Protein AF-A0A2S7IQ34-F1 (afdb_monomer)

Radius of gyration: 16.17 Å; Cα contacts (8 Å, |Δi|>4): 156; chains: 1; bounding box: 39×25×47 Å

Foldseek 3Di:
DPPPPVVVVVVVVVVVVLLVVLQVQVVVVLVVLCVQQNPLVSVLVCVVCVVVVQNSWHKDKDQDADADKDADDPRVSQGIWHWDWDDDPDTKIKIWGDRDPRMTIITID

pLDDT: mean 89.28, std 11.08, range [40.69, 97.75]

Organism: NCBI:txid2094562

Sequence (109 aa):
MTYKDPIMAGYRDFIREAQKLNMVSNERMFRLLTKIKGEAFVNDLQALIKILGCRYSKIRVSRKPMGIRIIEKRVPSISELWVEMKEGEFIKAIVSIQVKPDRWIVLYL

Solvent-accessible surface area (backbone atoms only — not comparable to full-atom values): 6063 Å² total; per-residue (Å²): 133,82,81,76,52,65,67,60,51,53,52,52,51,52,50,50,52,52,34,52,54,25,46,58,54,38,54,56,48,45,60,52,44,29,77,68,65,32,60,68,37,43,54,37,49,53,51,48,33,56,74,68,67,34,75,57,43,54,71,41,81,37,71,62,75,44,68,46,84,42,80,40,80,92,31,88,77,47,57,53,37,19,44,25,77,45,89,62,102,57,86,30,37,37,42,20,36,78,72,48,102,63,33,20,40,35,41,58,76

Secondary structure (DSSP, 8-state):
-----HHHHHHHHHHHHHHHHHHHHHHHHHHHHHHHH-HHHHHHHHHHHHHTT-TTPPPEEESS--SEEEE--SSTT--EEEEEEE-SSS-EEEEEEEEETTEEEEEE-

Mean predicted aligned error: 5.66 Å

Nearest PDB structures (foldseek):
  4arz-assembly1_B  TM=5.853E-01  e=2.445E+00  Saccharomyces cerevisiae
  5j0c-assembly1_A  TM=5.609E-01  e=3.131E+00  Homo sapiens
  7uxh-assembly1_W  TM=5.450E-01  e=2.445E+00  Homo sapiens
  7t3b-assembly1_E  TM=3.552E-01  e=1.164E+00  Homo sapiens
  3p3f-assembly1_A  TM=3.170E-01  e=3.131E+00  Streptantibioticus cattleyicolor

Structure (mmCIF, N/CA/C/O backbone):
data_AF-A0A2S7IQ34-F1
#
_entry.id   AF-A0A2S7IQ34-F1
#
loop_
_atom_site.group_PDB
_atom_site.id
_atom_site.type_symbol
_atom_site.label_atom_id
_atom_site.label_alt_id
_atom_site.label_comp_id
_atom_site.label_asym_id
_atom_site.label_entity_id
_atom_site.label_seq_id
_atom_site.pdbx_PDB_ins_code
_atom_site.Cartn_x
_atom_site.Cartn_y
_atom_site.Cartn_z
_atom_site.occupancy
_atom_site.B_iso_or_equiv
_atom_site.auth_seq_id
_atom_site.auth_comp_id
_atom_site.auth_asym_id
_atom_site.auth_atom_id
_atom_site.pdbx_PDB_model_num
ATOM 1 N N . MET A 1 1 ? 24.413 11.565 -33.342 1.00 40.69 1 MET A N 1
ATOM 2 C CA . MET A 1 1 ? 23.535 10.396 -33.564 1.00 40.69 1 MET A CA 1
ATOM 3 C C . MET A 1 1 ? 23.543 9.547 -32.307 1.0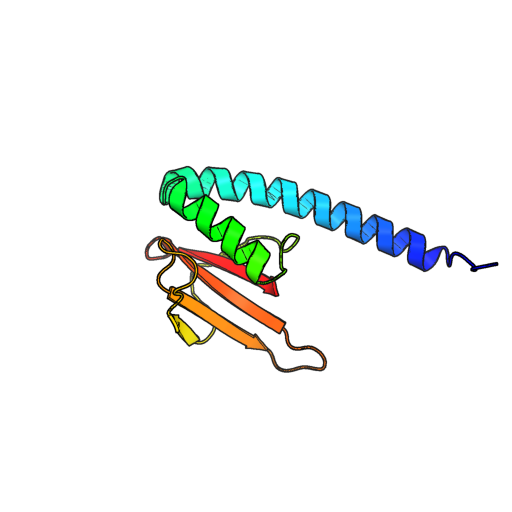0 40.69 1 MET A C 1
ATOM 5 O O . MET A 1 1 ? 24.529 8.877 -32.041 1.00 40.69 1 MET A O 1
ATOM 9 N N . THR A 1 2 ? 22.504 9.626 -31.481 1.00 47.25 2 THR A N 1
ATOM 10 C CA . THR A 1 2 ? 22.338 8.711 -30.347 1.00 47.25 2 THR A CA 1
ATOM 11 C C . THR A 1 2 ? 21.853 7.376 -30.896 1.00 47.25 2 THR A C 1
ATOM 13 O O . THR A 1 2 ? 20.716 7.271 -31.353 1.00 47.25 2 THR A O 1
ATOM 16 N N . TYR 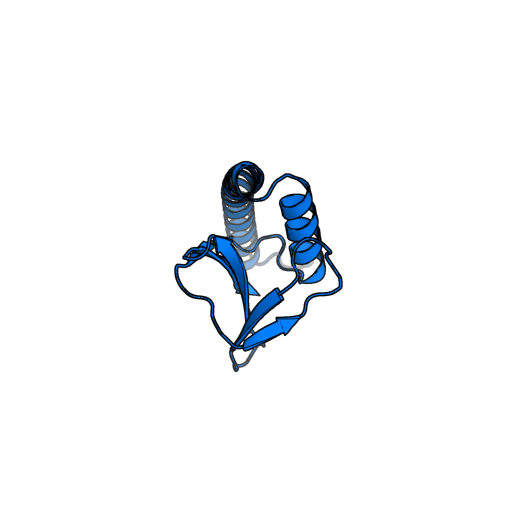A 1 3 ? 22.729 6.369 -30.894 1.00 47.88 3 TYR A N 1
ATOM 17 C CA . TYR A 1 3 ? 22.337 4.983 -31.126 1.00 47.88 3 TYR A CA 1
ATOM 18 C C . TYR A 1 3 ? 21.236 4.638 -30.114 1.00 47.88 3 TYR A C 1
ATOM 20 O O . TYR A 1 3 ? 21.481 4.549 -28.912 1.00 47.88 3 TYR A O 1
ATOM 28 N N . LYS A 1 4 ? 19.990 4.529 -30.588 1.00 57.38 4 LYS A N 1
ATOM 29 C CA . LYS A 1 4 ? 18.900 3.949 -29.806 1.00 57.38 4 LYS A CA 1
ATOM 30 C C . LYS A 1 4 ? 19.183 2.459 -29.756 1.00 57.38 4 LYS A C 1
ATOM 32 O O . LYS A 1 4 ? 18.861 1.753 -30.702 1.00 57.38 4 LYS A O 1
ATOM 37 N N . ASP A 1 5 ? 19.835 2.020 -28.689 1.00 67.06 5 ASP A N 1
ATOM 38 C CA . ASP A 1 5 ? 20.033 0.604 -28.419 1.00 67.06 5 ASP A CA 1
ATOM 39 C C . ASP A 1 5 ? 18.650 -0.090 -28.406 1.00 67.06 5 ASP A C 1
ATOM 41 O O . ASP A 1 5 ? 17.807 0.240 -27.559 1.00 67.06 5 ASP A O 1
ATOM 45 N N . PRO A 1 6 ? 18.357 -0.980 -29.372 1.00 69.12 6 PRO A N 1
ATOM 46 C CA . PRO A 1 6 ? 17.055 -1.631 -29.480 1.00 69.12 6 PRO A CA 1
ATOM 47 C C . PRO A 1 6 ? 16.738 -2.498 -28.252 1.00 69.12 6 PRO A C 1
ATOM 49 O O . PRO A 1 6 ? 15.565 -2.650 -27.909 1.00 69.12 6 PRO A O 1
ATOM 52 N N . ILE A 1 7 ? 17.756 -2.981 -27.528 1.00 73.81 7 ILE A N 1
ATOM 53 C CA . ILE A 1 7 ? 17.586 -3.718 -26.267 1.00 73.81 7 ILE A CA 1
ATOM 54 C C . ILE A 1 7 ? 17.028 -2.782 -25.188 1.00 73.81 7 ILE A C 1
ATOM 56 O O . ILE A 1 7 ? 16.074 -3.123 -24.486 1.00 73.81 7 ILE A O 1
ATOM 60 N N . MET A 1 8 ? 17.557 -1.559 -25.100 1.00 80.06 8 MET A N 1
ATOM 61 C CA . MET A 1 8 ? 17.059 -0.538 -24.172 1.00 80.06 8 MET A CA 1
ATOM 62 C C . MET A 1 8 ? 15.648 -0.063 -24.528 1.00 80.06 8 MET A C 1
ATOM 64 O O . MET A 1 8 ? 14.877 0.279 -23.630 1.00 80.06 8 MET A O 1
ATOM 68 N N . ALA A 1 9 ? 15.292 -0.033 -25.815 1.00 78.56 9 ALA A N 1
ATOM 69 C CA . ALA A 1 9 ? 13.930 0.275 -26.247 1.00 78.56 9 ALA A CA 1
ATOM 70 C C . ALA A 1 9 ? 12.945 -0.816 -25.791 1.00 78.56 9 ALA A C 1
ATOM 72 O O . ALA A 1 9 ? 11.981 -0.498 -25.095 1.00 78.56 9 ALA A O 1
ATOM 73 N N . GLY A 1 10 ? 13.251 -2.089 -26.065 1.00 84.25 10 GLY A N 1
ATOM 74 C CA . GLY A 1 10 ? 12.426 -3.219 -25.627 1.00 84.25 10 GLY A CA 1
ATOM 75 C C . GLY A 1 10 ? 12.284 -3.305 -24.103 1.00 84.25 10 GLY A C 1
ATOM 76 O O . GLY A 1 10 ? 11.183 -3.496 -23.589 1.00 84.25 10 GLY A O 1
ATOM 77 N N . TYR A 1 11 ? 13.367 -3.072 -23.355 1.00 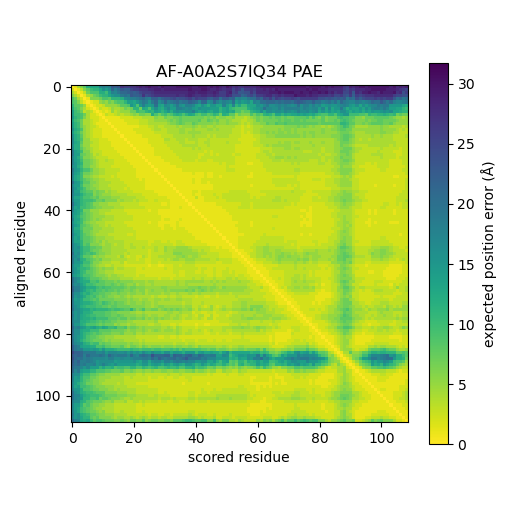86.75 11 TYR A N 1
ATOM 78 C CA . TYR A 1 11 ? 13.326 -3.048 -21.890 1.00 86.75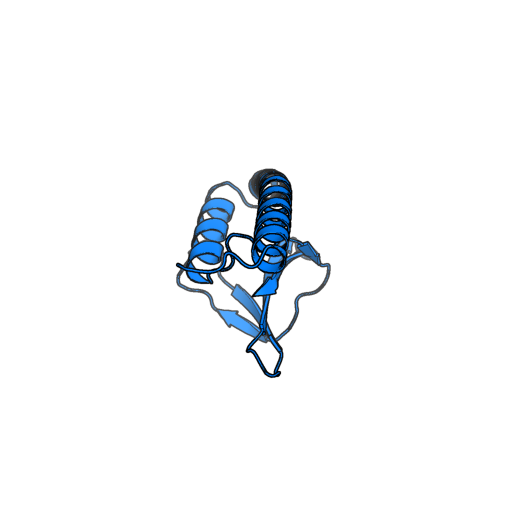 11 TYR A CA 1
ATOM 79 C C . TYR A 1 11 ? 12.452 -1.912 -21.334 1.00 86.75 11 TYR A C 1
ATOM 81 O O . TYR A 1 11 ? 11.691 -2.111 -20.384 1.00 86.75 11 TYR A O 1
ATOM 89 N N . ARG A 1 12 ? 12.515 -0.715 -21.932 1.00 88.50 12 ARG A N 1
ATOM 90 C CA . ARG A 1 12 ? 11.663 0.419 -21.535 1.00 88.50 12 ARG A CA 1
ATOM 91 C C . ARG A 1 12 ? 10.186 0.130 -21.768 1.00 88.50 12 ARG A C 1
ATOM 93 O O . ARG A 1 12 ? 9.371 0.491 -20.918 1.00 88.50 12 ARG A O 1
ATOM 100 N N . ASP A 1 13 ? 9.843 -0.504 -22.882 1.00 90.44 13 ASP A N 1
ATOM 101 C CA . ASP A 1 13 ? 8.455 -0.849 -23.185 1.00 90.44 13 ASP A CA 1
ATOM 102 C C . ASP A 1 13 ? 7.939 -1.946 -22.246 1.00 90.44 13 ASP A C 1
ATOM 104 O O . ASP A 1 13 ? 6.864 -1.786 -21.666 1.00 90.44 13 ASP A O 1
ATOM 108 N N . PHE A 1 14 ? 8.761 -2.956 -21.943 1.00 89.94 14 PHE A N 1
ATOM 109 C CA . PHE A 1 14 ? 8.452 -3.949 -20.910 1.00 89.94 14 PHE A CA 1
ATOM 110 C C . PHE A 1 14 ? 8.185 -3.308 -19.536 1.00 89.94 14 PHE A C 1
ATOM 112 O O . PHE A 1 14 ? 7.188 -3.620 -18.879 1.00 89.94 14 PHE A O 1
ATOM 119 N N . ILE A 1 15 ? 9.031 -2.362 -19.100 1.00 90.25 15 ILE A N 1
ATOM 120 C CA . ILE A 1 15 ? 8.806 -1.625 -17.846 1.00 90.25 15 ILE A CA 1
ATOM 121 C C . ILE A 1 15 ? 7.476 -0.870 -17.894 1.00 90.25 15 ILE A C 1
ATOM 123 O O . ILE A 1 15 ? 6.713 -0.928 -16.930 1.00 90.25 15 ILE A O 1
ATOM 127 N N . ARG A 1 16 ? 7.177 -0.157 -18.985 1.00 91.25 16 ARG A N 1
ATOM 128 C CA . ARG A 1 16 ? 5.931 0.617 -19.116 1.00 91.25 16 ARG A CA 1
ATOM 129 C C . ARG A 1 16 ? 4.695 -0.270 -19.018 1.00 91.25 16 ARG A C 1
ATOM 131 O O . ARG A 1 16 ? 3.736 0.101 -18.341 1.00 91.25 16 ARG A O 1
ATOM 138 N N . GLU A 1 17 ? 4.716 -1.439 -19.647 1.00 92.81 17 GLU A N 1
ATOM 139 C CA . GLU A 1 17 ? 3.623 -2.407 -19.545 1.00 92.81 17 GLU A CA 1
ATOM 140 C C . GLU A 1 17 ? 3.456 -2.921 -18.114 1.00 92.81 17 GLU A C 1
ATOM 142 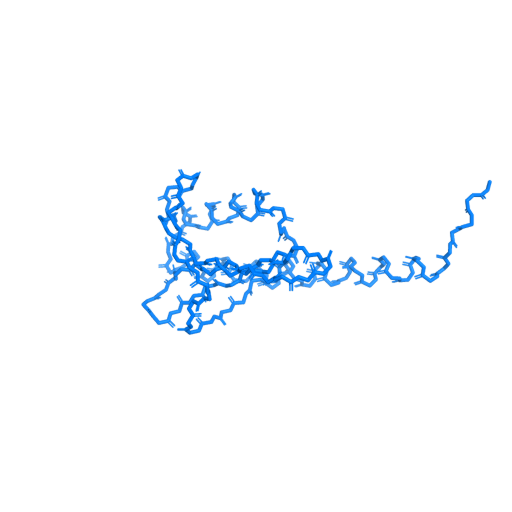O O . GLU A 1 17 ? 2.342 -2.913 -17.582 1.00 92.81 17 GLU A O 1
ATOM 147 N N . ALA A 1 18 ? 4.556 -3.271 -17.440 1.00 90.56 18 ALA A N 1
ATOM 148 C CA . ALA A 1 18 ? 4.525 -3.679 -16.038 1.00 90.56 18 ALA A CA 1
ATOM 149 C C . ALA A 1 18 ? 3.973 -2.569 -15.123 1.00 90.56 18 ALA A C 1
ATOM 151 O O . ALA A 1 18 ? 3.146 -2.834 -14.246 1.00 90.56 18 ALA A O 1
ATOM 152 N N . GLN A 1 19 ? 4.370 -1.313 -15.351 1.00 92.31 19 GLN A N 1
ATOM 153 C CA . GLN A 1 19 ? 3.847 -0.152 -14.624 1.00 92.31 19 GLN A CA 1
ATOM 154 C C . GLN A 1 19 ? 2.339 0.015 -14.850 1.00 92.31 19 GLN A C 1
ATOM 156 O O . GLN A 1 19 ? 1.596 0.201 -13.884 1.00 92.31 19 GLN A O 1
ATOM 161 N N . LYS A 1 20 ? 1.865 -0.119 -16.095 1.00 92.75 20 LYS A N 1
ATOM 162 C CA . LYS A 1 20 ? 0.438 -0.043 -16.439 1.00 92.75 20 LYS A CA 1
ATOM 163 C C . LYS A 1 20 ? -0.372 -1.141 -15.743 1.00 92.75 20 LYS A C 1
ATOM 165 O O . LYS A 1 20 ? -1.408 -0.850 -15.145 1.00 92.75 20 LYS A O 1
ATOM 170 N N . LEU A 1 21 ? 0.114 -2.383 -15.753 1.00 92.00 21 LEU A N 1
ATOM 171 C CA . LEU A 1 21 ? -0.531 -3.505 -15.060 1.00 92.00 21 LEU A CA 1
ATOM 172 C C . LEU A 1 21 ? -0.582 -3.291 -13.540 1.00 92.00 21 LEU A C 1
ATOM 174 O O . LEU A 1 21 ? -1.609 -3.558 -12.907 1.00 92.00 21 LEU A O 1
ATOM 178 N N . ASN A 1 22 ? 0.495 -2.765 -12.951 1.00 92.69 22 ASN A N 1
ATOM 179 C CA . ASN A 1 22 ? 0.524 -2.431 -11.529 1.00 92.69 22 ASN A CA 1
ATOM 180 C C . ASN A 1 22 ? -0.487 -1.334 -11.185 1.00 92.69 22 ASN A C 1
ATOM 182 O O . ASN A 1 22 ? -1.192 -1.469 -10.188 1.00 92.69 22 ASN A O 1
ATOM 186 N N . MET A 1 23 ? -0.617 -0.294 -12.014 1.00 92.88 23 MET A N 1
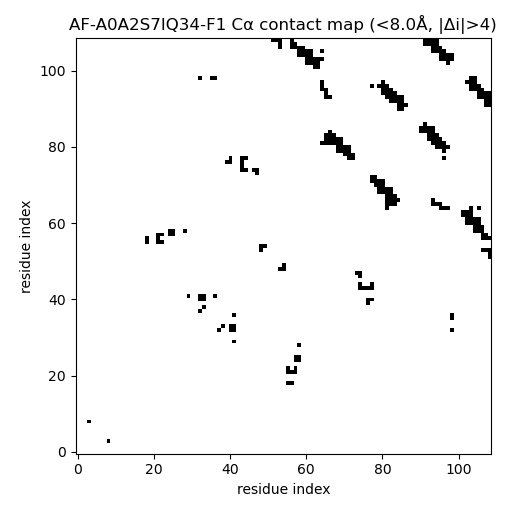ATOM 187 C CA . MET A 1 23 ? -1.599 0.774 -11.800 1.00 92.88 23 MET A CA 1
ATOM 188 C C . MET A 1 23 ? -3.035 0.239 -11.800 1.00 92.88 23 MET A C 1
ATOM 190 O O . MET A 1 23 ? -3.768 0.489 -10.845 1.00 92.88 23 MET A O 1
ATOM 194 N N . VAL A 1 24 ? -3.407 -0.585 -12.785 1.00 92.94 24 VAL A N 1
ATOM 195 C CA . VAL A 1 24 ? -4.745 -1.209 -12.848 1.00 92.94 24 VAL A CA 1
ATOM 196 C C . VAL A 1 24 ? -5.009 -2.091 -11.618 1.00 92.94 24 VAL A C 1
ATOM 198 O O . VAL A 1 24 ? -6.086 -2.051 -11.016 1.00 92.94 24 VAL A O 1
ATOM 201 N N . SER A 1 25 ? -4.012 -2.875 -11.194 1.00 92.19 25 SER A N 1
ATOM 202 C CA . SER A 1 25 ? -4.109 -3.681 -9.971 1.00 92.19 25 SER A CA 1
ATOM 203 C C . SER A 1 25 ? -4.282 -2.808 -8.720 1.00 92.19 25 SER A C 1
ATOM 205 O O . SER A 1 25 ? -5.080 -3.139 -7.839 1.00 92.19 25 SER A O 1
ATOM 207 N N . ASN A 1 26 ? -3.551 -1.696 -8.634 1.00 94.75 26 ASN A N 1
ATOM 208 C CA . ASN A 1 26 ? -3.598 -0.772 -7.506 1.00 94.75 26 ASN A CA 1
ATOM 209 C C . ASN A 1 26 ? -4.936 -0.026 -7.437 1.00 94.75 26 ASN A C 1
ATOM 211 O O . ASN A 1 26 ? -5.473 0.126 -6.347 1.00 94.75 26 ASN A O 1
ATOM 215 N N . GLU A 1 27 ? -5.545 0.351 -8.563 1.00 95.12 27 GLU A N 1
ATOM 216 C CA . GLU A 1 27 ? -6.890 0.951 -8.589 1.00 95.12 27 GLU A CA 1
ATOM 217 C C . GLU A 1 27 ? -7.956 0.025 -7.997 1.00 95.12 27 GLU A C 1
ATOM 219 O O . GLU A 1 27 ? -8.843 0.451 -7.250 1.00 95.12 27 GLU A O 1
ATOM 224 N N . ARG A 1 28 ? -7.876 -1.278 -8.294 1.00 94.56 28 ARG A N 1
ATOM 225 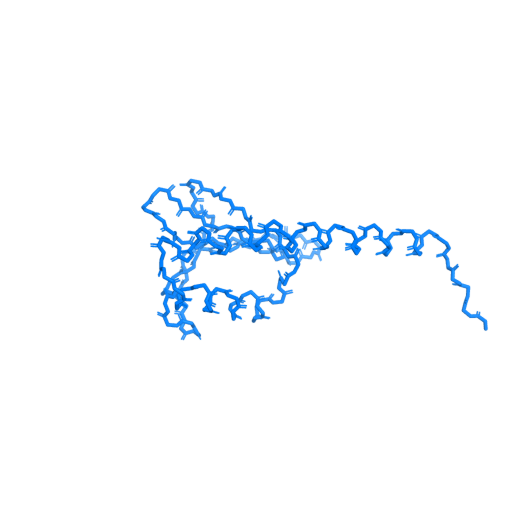C CA . ARG A 1 28 ? -8.751 -2.268 -7.653 1.00 94.56 28 ARG A CA 1
ATOM 226 C C . ARG A 1 28 ? -8.497 -2.337 -6.147 1.00 94.56 28 ARG A C 1
ATOM 228 O O . ARG A 1 28 ? -9.458 -2.412 -5.383 1.00 94.56 28 ARG A O 1
ATOM 235 N N . MET A 1 29 ? -7.234 -2.292 -5.724 1.00 95.38 29 MET A N 1
ATOM 236 C CA . MET A 1 29 ? -6.874 -2.276 -4.307 1.00 95.38 29 MET A CA 1
ATOM 237 C C . MET A 1 29 ? -7.407 -1.024 -3.604 1.00 95.38 29 MET A C 1
ATOM 239 O O . MET A 1 29 ? -8.029 -1.150 -2.554 1.00 95.38 29 MET A O 1
ATOM 243 N N . PHE A 1 30 ? -7.257 0.161 -4.199 1.00 96.88 30 PHE A N 1
ATOM 244 C CA . PHE A 1 30 ? -7.779 1.409 -3.645 1.00 96.88 30 PHE A CA 1
ATOM 245 C C . PHE A 1 30 ? -9.286 1.340 -3.431 1.00 96.88 30 PHE A C 1
ATOM 247 O O . PHE A 1 30 ? -9.734 1.608 -2.325 1.00 96.88 30 PHE A O 1
ATOM 254 N N . ARG A 1 31 ? -10.060 0.849 -4.406 1.00 96.88 31 ARG A N 1
ATOM 255 C CA . ARG A 1 31 ? -11.512 0.661 -4.233 1.00 96.88 31 ARG A CA 1
ATOM 256 C C . ARG A 1 31 ? -11.869 -0.266 -3.067 1.00 96.88 31 ARG A C 1
ATOM 258 O O . ARG A 1 31 ? -12.869 -0.041 -2.390 1.00 96.88 31 ARG A O 1
ATOM 265 N N . LEU A 1 32 ? -11.081 -1.315 -2.826 1.00 95.81 32 LEU A N 1
ATOM 266 C CA . LEU A 1 32 ? -11.282 -2.198 -1.673 1.00 95.81 32 LEU A CA 1
ATOM 267 C C . LEU A 1 32 ? -10.919 -1.500 -0.361 1.00 95.81 32 LEU A C 1
ATOM 269 O O . LEU A 1 32 ? -11.658 -1.617 0.612 1.00 95.81 32 LEU A O 1
ATOM 273 N N . LEU A 1 33 ? -9.812 -0.761 -0.337 1.00 96.56 33 LEU A N 1
ATOM 274 C CA . LEU A 1 33 ? -9.370 -0.010 0.834 1.00 96.56 33 LEU A CA 1
ATOM 275 C C . LEU A 1 33 ? -10.341 1.114 1.191 1.00 96.56 33 LEU A C 1
ATOM 277 O O . LEU A 1 33 ? -10.627 1.281 2.373 1.00 96.56 33 LEU A O 1
ATOM 281 N N . THR A 1 34 ? -10.935 1.787 0.203 1.00 97.75 34 THR A N 1
ATOM 282 C CA . THR A 1 34 ? -11.999 2.776 0.415 1.00 97.75 34 THR A CA 1
ATOM 283 C C . THR A 1 34 ? -13.156 2.164 1.201 1.00 97.75 34 THR A C 1
ATOM 285 O O . THR A 1 34 ? -13.631 2.761 2.158 1.00 97.75 34 THR A O 1
ATOM 288 N N . LYS A 1 35 ? -13.567 0.930 0.874 1.00 96.88 35 LYS A N 1
ATOM 289 C CA . LYS A 1 35 ? -14.644 0.228 1.597 1.00 96.88 35 LYS A CA 1
ATOM 290 C C . LYS A 1 35 ? -14.262 -0.201 3.018 1.00 96.88 35 LYS A C 1
ATOM 292 O O . LYS A 1 35 ? -15.152 -0.469 3.815 1.00 96.88 35 LYS A O 1
ATOM 297 N N . ILE A 1 36 ? -12.969 -0.331 3.328 1.00 95.06 36 ILE A N 1
ATOM 298 C CA . ILE A 1 36 ? -12.486 -0.829 4.629 1.00 95.06 36 ILE A CA 1
ATOM 299 C C . ILE A 1 36 ? -12.122 0.323 5.575 1.00 95.06 36 ILE A C 1
ATOM 301 O O . ILE A 1 36 ? -12.413 0.243 6.764 1.00 95.06 36 ILE A O 1
ATOM 305 N N . LYS A 1 37 ? -11.449 1.359 5.066 1.00 95.62 37 LYS A N 1
ATOM 306 C CA . LYS A 1 37 ? -10.860 2.454 5.856 1.00 95.62 37 LYS A CA 1
ATOM 307 C C . LYS A 1 37 ? -11.400 3.840 5.475 1.00 95.62 37 LYS A C 1
ATOM 309 O O . LYS A 1 37 ? -11.051 4.812 6.134 1.00 95.62 37 LYS A O 1
ATOM 314 N N . GLY A 1 38 ? -12.244 3.935 4.445 1.00 96.75 38 GLY A N 1
ATOM 315 C CA . GLY A 1 38 ? -12.797 5.194 3.946 1.00 96.75 38 GLY A CA 1
ATOM 316 C C . GLY A 1 38 ? -11.920 5.884 2.898 1.00 96.75 38 GLY A C 1
ATOM 317 O O . GLY A 1 38 ? -10.784 5.488 2.632 1.00 96.75 38 GLY A O 1
ATOM 318 N N . GLU A 1 39 ? -12.468 6.933 2.287 1.00 97.00 39 GLU A N 1
ATOM 319 C CA . GLU A 1 39 ? -11.790 7.716 1.243 1.00 97.00 39 GLU A CA 1
ATOM 320 C C . GLU A 1 39 ? -10.587 8.495 1.779 1.00 97.00 39 GLU A C 1
ATOM 322 O O . GLU A 1 39 ? -9.539 8.504 1.138 1.00 97.00 39 GLU A O 1
ATOM 327 N N . ALA A 1 40 ? -10.700 9.069 2.982 1.00 96.56 40 ALA A N 1
ATOM 328 C CA . ALA A 1 40 ? -9.614 9.813 3.623 1.00 96.56 40 ALA A CA 1
ATOM 329 C C . ALA A 1 40 ? -8.329 8.974 3.735 1.00 96.56 40 ALA A C 1
ATOM 331 O O . ALA A 1 40 ? -7.255 9.434 3.356 1.00 96.56 40 ALA A O 1
ATOM 332 N N . PHE A 1 41 ? -8.458 7.706 4.144 1.00 96.69 41 PHE A N 1
ATOM 333 C CA . PHE A 1 41 ? -7.334 6.772 4.212 1.00 96.69 41 PHE A CA 1
ATOM 334 C C . PHE A 1 41 ? -6.677 6.527 2.855 1.00 96.69 41 PHE A C 1
ATOM 336 O O . PHE A 1 41 ? -5.456 6.455 2.751 1.00 96.69 41 PHE A O 1
ATOM 343 N N . VAL A 1 42 ? -7.476 6.372 1.800 1.00 97.31 42 VAL A N 1
ATOM 344 C CA . VAL A 1 42 ? -6.946 6.109 0.459 1.00 97.31 42 VAL A CA 1
ATOM 345 C C . VAL A 1 42 ? -6.251 7.343 -0.112 1.00 97.31 42 VAL A C 1
ATOM 347 O O . VAL A 1 42 ? -5.195 7.198 -0.726 1.00 97.31 42 VAL A O 1
ATOM 350 N N . ASN A 1 43 ? -6.786 8.540 0.133 1.00 97.12 43 ASN A N 1
ATOM 351 C CA . ASN A 1 43 ? -6.154 9.797 -0.271 1.00 97.12 43 ASN A CA 1
ATOM 352 C C . ASN A 1 43 ? -4.788 9.972 0.409 1.00 97.12 43 ASN A C 1
ATOM 354 O O . ASN A 1 43 ? -3.789 10.240 -0.261 1.00 97.12 43 ASN A O 1
ATOM 358 N N . ASP A 1 44 ? -4.723 9.720 1.714 1.00 96.56 44 ASP A N 1
ATOM 359 C CA . ASP A 1 44 ? -3.478 9.743 2.484 1.00 96.56 44 ASP A CA 1
ATOM 360 C C . ASP A 1 44 ? -2.494 8.656 2.036 1.00 96.56 44 ASP A C 1
ATOM 362 O O . ASP A 1 44 ? -1.300 8.912 1.898 1.00 96.56 44 ASP A O 1
ATOM 366 N N . LEU A 1 45 ? -2.975 7.450 1.723 1.00 96.00 45 LEU A N 1
ATOM 367 C CA . LEU A 1 45 ? -2.140 6.384 1.172 1.00 96.00 45 LEU A CA 1
ATOM 368 C C . LEU A 1 45 ? -1.535 6.781 -0.181 1.00 96.00 45 LEU A C 1
ATOM 370 O O . LEU A 1 45 ? -0.357 6.527 -0.432 1.00 96.00 45 LEU A O 1
ATOM 374 N N . GLN A 1 46 ? -2.314 7.412 -1.060 1.00 95.38 46 GLN A N 1
ATOM 375 C CA . GLN A 1 46 ? -1.818 7.909 -2.344 1.00 95.38 46 GLN A CA 1
ATOM 376 C C . GLN A 1 46 ? -0.803 9.045 -2.162 1.00 95.38 46 GLN A C 1
ATOM 378 O O . GLN A 1 46 ? 0.214 9.071 -2.864 1.00 95.38 46 GLN A O 1
ATOM 383 N N . ALA A 1 47 ? -1.036 9.950 -1.206 1.00 94.88 47 ALA A N 1
ATOM 384 C CA . ALA A 1 47 ? -0.080 10.988 -0.834 1.00 94.88 47 ALA A CA 1
ATOM 385 C C . ALA A 1 47 ? 1.227 10.375 -0.312 1.00 94.88 47 ALA A C 1
ATOM 387 O O . ALA A 1 47 ? 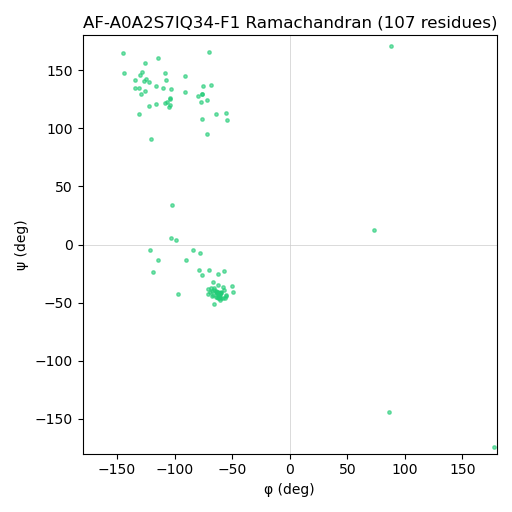2.307 10.748 -0.772 1.00 94.88 47 ALA A O 1
ATOM 388 N N . LEU A 1 48 ? 1.140 9.368 0.560 1.00 94.00 48 LEU A N 1
ATOM 389 C CA . LEU A 1 48 ? 2.293 8.646 1.089 1.00 94.00 48 LEU A CA 1
ATOM 390 C C . LEU A 1 48 ? 3.077 7.929 -0.019 1.00 94.00 48 LEU A C 1
ATOM 392 O O . LEU A 1 48 ? 4.292 8.080 -0.097 1.00 94.00 48 LEU A O 1
ATOM 396 N N . ILE A 1 49 ? 2.405 7.219 -0.931 1.00 93.44 49 ILE A N 1
ATOM 397 C CA . ILE A 1 49 ? 3.043 6.573 -2.094 1.00 93.44 49 ILE A CA 1
ATOM 398 C C . ILE A 1 49 ? 3.811 7.596 -2.946 1.00 93.44 49 ILE A C 1
ATOM 400 O O . ILE A 1 49 ? 4.905 7.307 -3.435 1.00 93.44 49 ILE A O 1
ATOM 404 N N . LYS A 1 50 ? 3.257 8.803 -3.117 1.00 92.75 50 LYS A N 1
ATOM 405 C CA . LYS A 1 50 ? 3.924 9.898 -3.832 1.00 92.75 50 LYS A CA 1
ATOM 406 C C . LYS A 1 50 ? 5.150 10.408 -3.068 1.00 92.75 50 LYS A C 1
ATOM 408 O O . LYS A 1 50 ? 6.188 10.592 -3.693 1.00 92.75 50 LYS A O 1
ATOM 413 N N . ILE A 1 51 ? 5.043 10.601 -1.751 1.00 91.31 51 ILE A N 1
ATOM 414 C CA . ILE A 1 51 ? 6.150 11.033 -0.879 1.00 91.31 51 ILE A CA 1
ATOM 415 C C . ILE A 1 51 ? 7.300 10.021 -0.910 1.00 91.31 51 ILE A C 1
ATOM 417 O O . ILE A 1 51 ? 8.461 10.409 -0.978 1.00 91.31 51 ILE A O 1
ATOM 421 N N 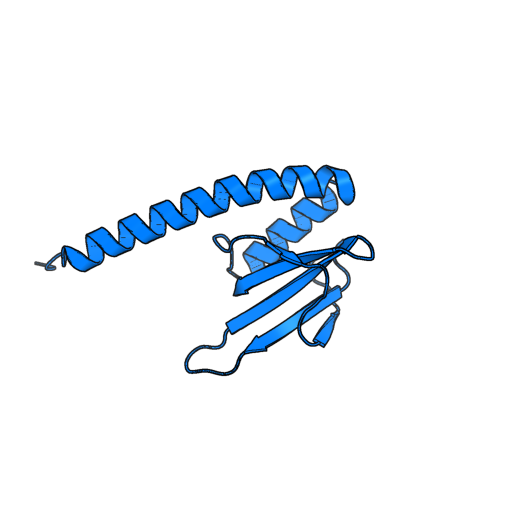. LEU A 1 52 ? 6.978 8.728 -0.888 1.00 89.25 52 LEU A N 1
ATOM 422 C CA . LEU A 1 52 ? 7.961 7.649 -0.912 1.00 89.25 52 LEU A CA 1
ATOM 423 C C . LEU A 1 52 ? 8.535 7.382 -2.318 1.00 89.25 52 LEU A C 1
ATOM 425 O O . LEU A 1 52 ? 9.450 6.581 -2.461 1.00 89.25 52 LEU A O 1
ATOM 429 N N . GLY A 1 53 ? 8.004 8.015 -3.370 1.00 89.19 53 GLY A N 1
ATOM 430 C CA . GLY A 1 53 ? 8.489 7.841 -4.744 1.00 89.19 53 GLY A CA 1
ATOM 431 C C . GLY A 1 53 ? 8.125 6.500 -5.397 1.00 89.19 53 GLY A C 1
ATOM 432 O O . GLY A 1 53 ? 8.632 6.187 -6.471 1.00 89.19 53 GLY A O 1
ATOM 433 N N . CYS A 1 54 ? 7.211 5.714 -4.818 1.00 89.19 54 CYS A N 1
ATOM 434 C CA . CYS A 1 54 ? 6.894 4.349 -5.263 1.00 89.19 54 CYS A CA 1
ATOM 435 C C . CYS A 1 54 ? 5.592 4.233 -6.069 1.00 89.19 54 CYS A C 1
ATOM 437 O O . CYS A 1 54 ? 4.899 3.217 -6.006 1.00 89.19 54 CYS A O 1
ATOM 439 N N . ARG A 1 55 ? 5.252 5.253 -6.869 1.00 87.81 55 ARG A N 1
ATOM 440 C CA . ARG A 1 55 ? 3.975 5.353 -7.613 1.00 87.81 55 ARG A CA 1
ATOM 441 C C . ARG A 1 55 ? 3.605 4.104 -8.423 1.00 87.81 55 ARG A C 1
ATOM 443 O O . ARG A 1 55 ? 2.425 3.782 -8.530 1.00 87.81 55 ARG A O 1
ATOM 450 N N . TYR A 1 56 ? 4.591 3.415 -8.993 1.00 88.75 56 TYR A N 1
ATOM 451 C CA . TYR A 1 56 ? 4.368 2.224 -9.820 1.00 88.75 56 TYR A CA 1
ATOM 452 C C . TYR A 1 56 ? 4.580 0.898 -9.077 1.00 88.75 56 TYR A C 1
ATOM 454 O O . TYR A 1 56 ? 4.499 -0.173 -9.686 1.00 88.75 56 TYR A O 1
ATOM 462 N N . SER A 1 57 ? 4.862 0.956 -7.772 1.00 87.88 57 SER A N 1
ATOM 463 C CA . SER A 1 57 ? 5.010 -0.228 -6.934 1.00 87.88 57 SER A CA 1
ATOM 464 C C . SER A 1 57 ? 3.661 -0.915 -6.769 1.00 87.88 57 SER A C 1
ATOM 466 O O . SER A 1 57 ? 2.622 -0.277 -6.584 1.00 87.88 57 SER A O 1
ATOM 468 N N . LYS A 1 58 ? 3.664 -2.242 -6.869 1.00 92.12 58 LYS A N 1
ATOM 469 C CA . LYS A 1 58 ? 2.452 -3.042 -6.717 1.00 92.12 58 LYS A CA 1
ATOM 470 C C . LYS A 1 58 ? 2.101 -3.156 -5.240 1.00 92.12 58 LYS A C 1
ATOM 472 O O . LYS A 1 58 ? 2.883 -3.712 -4.471 1.00 92.12 58 LYS A O 1
ATOM 477 N N . ILE A 1 59 ? 0.897 -2.727 -4.871 1.00 94.69 59 ILE A N 1
ATOM 478 C CA . ILE A 1 59 ? 0.375 -2.903 -3.515 1.00 94.69 59 ILE A CA 1
ATOM 479 C C . ILE A 1 59 ? 0.035 -4.380 -3.317 1.00 94.69 59 ILE A C 1
ATOM 481 O O . ILE A 1 59 ? -0.740 -4.964 -4.081 1.00 94.69 59 ILE A O 1
ATOM 485 N N . ARG A 1 60 ? 0.608 -4.998 -2.283 1.00 94.62 60 ARG A N 1
ATOM 486 C CA . ARG A 1 60 ? 0.328 -6.394 -1.913 1.00 94.62 60 ARG A CA 1
ATOM 487 C C . ARG A 1 60 ? -0.363 -6.471 -0.565 1.00 94.62 60 ARG A C 1
ATOM 489 O O . ARG A 1 60 ? -0.284 -5.537 0.218 1.00 94.62 60 ARG A O 1
ATOM 496 N N . VAL A 1 61 ? -1.022 -7.594 -0.295 1.00 94.81 61 VAL A N 1
ATOM 497 C CA . VAL A 1 61 ? -1.597 -7.890 1.022 1.00 94.81 61 VAL A CA 1
ATOM 498 C C . VAL A 1 61 ? -0.701 -8.895 1.734 1.00 94.81 61 VAL A C 1
ATOM 500 O O . VAL A 1 61 ? -0.309 -9.899 1.143 1.00 94.81 61 VAL A O 1
ATOM 503 N N . SER A 1 62 ? -0.411 -8.636 3.003 1.00 95.75 62 SER A N 1
ATOM 504 C CA . SER A 1 62 ? 0.294 -9.535 3.913 1.00 95.75 62 SER A CA 1
ATOM 505 C C . SER A 1 62 ? -0.531 -9.763 5.179 1.00 95.75 62 SER A C 1
ATOM 507 O O . SER A 1 62 ? -1.367 -8.939 5.553 1.00 95.75 62 SER A O 1
ATOM 509 N N . ARG A 1 63 ? -0.288 -10.891 5.853 1.00 95.19 63 ARG A N 1
ATOM 510 C CA . ARG A 1 63 ? -0.855 -11.187 7.180 1.00 95.19 63 ARG A CA 1
ATOM 511 C C . ARG A 1 63 ? 0.025 -10.704 8.333 1.00 95.19 63 ARG A C 1
ATOM 513 O O . ARG A 1 63 ? -0.424 -10.683 9.472 1.00 95.19 63 ARG A O 1
ATOM 520 N N . LYS A 1 64 ? 1.276 -10.337 8.051 1.00 94.31 64 LYS A N 1
ATOM 521 C CA . LYS A 1 64 ? 2.245 -9.860 9.044 1.00 94.31 64 LYS A CA 1
ATOM 522 C C . LYS A 1 64 ? 2.960 -8.608 8.524 1.00 94.31 64 LYS A C 1
ATOM 524 O O . LYS A 1 64 ? 3.244 -8.561 7.320 1.00 94.31 64 LYS A O 1
ATOM 529 N N . PRO A 1 65 ? 3.243 -7.618 9.386 1.00 94.75 65 PRO A N 1
ATOM 530 C CA . PRO A 1 65 ? 4.110 -6.511 9.015 1.00 94.75 65 PRO A CA 1
ATOM 531 C C . PRO A 1 65 ? 5.561 -6.991 8.884 1.00 94.75 65 PRO A C 1
ATOM 533 O O . PRO A 1 65 ? 5.910 -8.080 9.346 1.00 94.75 65 PRO A O 1
ATOM 536 N N . MET A 1 66 ? 6.404 -6.166 8.268 1.00 90.56 66 MET A N 1
ATOM 537 C CA . MET A 1 66 ? 7.846 -6.395 8.164 1.00 90.56 66 MET A CA 1
ATOM 538 C C . MET A 1 66 ? 8.609 -5.215 8.770 1.00 90.56 66 MET A C 1
ATOM 540 O O . MET A 1 66 ? 8.233 -4.065 8.548 1.00 90.56 66 MET A O 1
ATOM 544 N N . GLY A 1 67 ? 9.688 -5.509 9.499 1.00 92.56 67 GLY A N 1
ATOM 545 C CA . GLY A 1 67 ? 10.621 -4.508 10.016 1.00 92.56 67 GLY A CA 1
ATOM 546 C C . GLY A 1 67 ? 10.229 -3.896 11.358 1.00 92.56 67 GLY A C 1
ATOM 547 O O . GLY A 1 67 ? 9.721 -4.591 12.236 1.00 92.56 67 GLY A O 1
ATOM 548 N N . ILE A 1 68 ? 10.510 -2.604 11.528 1.00 93.31 68 ILE A N 1
ATOM 549 C CA . ILE A 1 68 ? 10.287 -1.861 12.774 1.00 93.31 68 ILE A CA 1
ATOM 550 C C . ILE A 1 68 ? 9.125 -0.882 12.642 1.00 93.31 68 ILE A C 1
ATOM 552 O O . ILE A 1 68 ? 8.885 -0.313 11.579 1.00 93.31 68 ILE A O 1
ATOM 556 N N . ARG A 1 69 ? 8.413 -0.658 13.744 1.00 95.81 69 ARG A N 1
ATOM 557 C CA . ARG A 1 69 ? 7.314 0.305 13.801 1.00 95.81 69 ARG A CA 1
ATOM 558 C C . ARG A 1 69 ? 7.844 1.738 13.860 1.00 95.81 69 ARG A C 1
ATOM 560 O O . ARG A 1 69 ? 8.657 2.062 14.721 1.00 95.81 69 ARG A O 1
ATOM 567 N N . ILE A 1 70 ? 7.325 2.600 12.994 1.00 93.88 70 ILE A N 1
ATOM 568 C CA . ILE A 1 70 ? 7.648 4.023 12.890 1.00 93.88 70 ILE A CA 1
ATOM 569 C C . ILE A 1 70 ? 6.350 4.828 12.951 1.00 93.88 70 ILE A C 1
ATOM 571 O O . ILE A 1 70 ? 5.336 4.439 12.371 1.00 93.88 70 ILE A O 1
ATOM 575 N N . ILE A 1 71 ? 6.385 5.961 13.650 1.00 93.44 71 ILE A N 1
ATOM 576 C CA . ILE A 1 71 ? 5.268 6.908 13.696 1.00 93.44 71 ILE A CA 1
ATOM 577 C C . ILE A 1 71 ? 5.285 7.748 12.420 1.00 93.44 71 ILE A C 1
ATOM 579 O O . ILE A 1 71 ? 6.300 8.369 12.101 1.00 93.44 71 ILE A O 1
ATOM 583 N N . GLU A 1 72 ? 4.155 7.810 11.724 1.00 92.31 72 GLU A N 1
ATOM 584 C CA . GLU A 1 72 ? 3.981 8.655 10.547 1.00 92.31 72 GLU A CA 1
ATOM 585 C C . GLU A 1 72 ? 3.141 9.880 10.913 1.00 92.31 72 GLU A C 1
ATOM 587 O O . GLU A 1 72 ? 2.066 9.775 11.496 1.00 92.31 72 GLU A O 1
ATOM 592 N N . LYS A 1 73 ? 3.674 11.065 10.610 1.00 90.94 73 LYS A N 1
ATOM 593 C CA . LYS A 1 73 ? 3.059 12.357 10.958 1.00 90.94 73 LYS A CA 1
ATOM 594 C C . LYS A 1 73 ? 2.634 13.158 9.730 1.00 90.94 73 LYS A C 1
ATOM 596 O O . LYS A 1 73 ? 1.925 14.147 9.870 1.00 90.94 73 LYS A O 1
ATOM 601 N N . ARG A 1 74 ? 3.086 12.765 8.535 1.00 90.69 74 ARG A N 1
ATOM 602 C CA . ARG A 1 74 ? 2.837 13.483 7.277 1.00 90.69 74 ARG A CA 1
ATOM 603 C C . ARG A 1 74 ? 1.438 13.225 6.723 1.00 90.69 74 ARG A C 1
ATOM 605 O O . ARG A 1 74 ? 0.961 14.026 5.928 1.00 90.69 74 ARG A O 1
ATOM 612 N N . VAL A 1 75 ? 0.803 12.120 7.119 1.00 91.81 75 VAL A N 1
ATOM 613 C CA . VAL A 1 75 ? -0.522 11.696 6.648 1.00 91.81 75 VAL A CA 1
ATOM 614 C C . VAL A 1 75 ? -1.425 11.346 7.843 1.00 91.81 75 VAL A C 1
ATOM 616 O O . VAL A 1 75 ? -1.148 10.373 8.542 1.00 91.81 75 VAL A O 1
ATOM 619 N N . PRO A 1 76 ? -2.487 12.124 8.127 1.00 90.31 76 PRO A N 1
ATOM 620 C CA . PRO A 1 76 ? -3.234 12.021 9.386 1.00 90.31 76 PRO A CA 1
ATOM 621 C C . PRO A 1 76 ? -3.919 10.673 9.652 1.00 90.31 76 PRO A C 1
ATOM 623 O O . PRO A 1 76 ? -4.007 10.243 10.800 1.00 90.31 76 PRO A O 1
ATOM 626 N N . SER A 1 77 ? -4.425 9.999 8.617 1.00 92.00 77 SER A N 1
ATOM 627 C CA . SER A 1 77 ? -5.178 8.742 8.772 1.00 92.00 77 SER A CA 1
ATOM 628 C C . SER A 1 77 ? -4.300 7.487 8.866 1.00 92.00 77 SER A C 1
ATOM 630 O O . SER A 1 77 ? -4.813 6.387 9.101 1.00 92.00 77 SER A O 1
ATOM 632 N N . ILE A 1 78 ? -2.983 7.637 8.699 1.00 93.06 78 ILE A N 1
ATOM 633 C CA . ILE A 1 78 ? -1.993 6.565 8.808 1.00 93.06 78 ILE A CA 1
ATOM 634 C C . ILE A 1 78 ? -1.010 6.954 9.911 1.00 93.06 78 ILE A C 1
ATOM 636 O O . ILE A 1 78 ? -0.006 7.610 9.664 1.00 93.06 78 ILE A O 1
ATOM 640 N N . SER A 1 79 ? -1.309 6.547 11.143 1.00 89.88 79 SER A N 1
ATOM 641 C CA . SER A 1 79 ? -0.527 6.926 12.327 1.00 89.88 79 SER A CA 1
ATOM 642 C C . SER A 1 79 ? 0.796 6.171 12.468 1.00 89.88 79 SER A C 1
ATOM 644 O O . SER A 1 79 ? 1.731 6.651 13.109 1.00 89.88 79 SER A O 1
ATOM 646 N N . GLU A 1 80 ? 0.875 4.963 11.913 1.00 93.12 80 GLU A N 1
ATOM 647 C CA . GLU A 1 80 ? 2.051 4.108 12.022 1.00 93.12 80 GLU A CA 1
ATOM 648 C C . GLU A 1 80 ? 2.306 3.304 10.750 1.00 93.12 80 GLU A C 1
ATOM 650 O O . GLU A 1 80 ? 1.390 2.889 10.034 1.00 93.12 80 GLU A O 1
ATOM 655 N N . LEU A 1 81 ? 3.591 3.078 10.500 1.00 94.50 81 LEU A N 1
ATOM 656 C CA . LEU A 1 81 ? 4.128 2.290 9.404 1.00 94.50 81 LEU A CA 1
ATOM 657 C C . LEU A 1 81 ? 5.095 1.265 9.982 1.00 94.50 81 LEU A C 1
ATOM 659 O O . LEU A 1 81 ? 5.787 1.533 10.959 1.00 94.50 81 LEU A O 1
ATOM 663 N N . TRP A 1 82 ? 5.186 0.108 9.351 1.00 96.38 82 TRP A N 1
ATOM 664 C CA . TRP A 1 82 ? 6.237 -0.860 9.633 1.00 96.38 82 TRP A CA 1
ATOM 665 C C . TRP A 1 82 ? 7.229 -0.855 8.485 1.00 96.38 82 TRP A C 1
ATOM 667 O O . TRP A 1 82 ? 6.822 -1.030 7.338 1.00 96.38 82 TRP A O 1
ATOM 677 N N . VAL A 1 83 ? 8.499 -0.596 8.777 1.00 94.06 83 VAL A N 1
ATOM 678 C CA . VAL A 1 83 ? 9.531 -0.399 7.760 1.00 94.06 83 VAL A CA 1
ATOM 679 C C . VAL A 1 83 ? 10.652 -1.402 7.963 1.00 94.06 83 VAL A C 1
ATOM 681 O O . VAL A 1 83 ? 11.316 -1.407 8.998 1.00 94.06 83 VAL A O 1
ATOM 684 N N . GLU A 1 84 ? 10.877 -2.242 6.959 1.00 93.75 84 GLU A N 1
ATOM 685 C CA . GLU A 1 84 ? 12.060 -3.092 6.856 1.00 93.75 84 GLU A CA 1
ATOM 686 C C . GLU A 1 84 ? 13.006 -2.484 5.826 1.00 93.75 84 GLU A C 1
ATOM 688 O O . GLU A 1 84 ? 12.635 -2.332 4.663 1.00 93.75 84 GLU A O 1
ATOM 693 N N . MET A 1 85 ? 14.222 -2.142 6.240 1.00 89.12 85 MET A N 1
ATOM 694 C CA . MET A 1 85 ? 15.291 -1.786 5.311 1.00 89.12 85 MET A CA 1
ATOM 695 C C . MET A 1 85 ? 16.067 -3.054 4.967 1.00 89.12 85 MET A C 1
ATOM 697 O O . MET A 1 85 ? 16.434 -3.819 5.855 1.00 89.12 85 MET A O 1
ATOM 701 N N . LYS A 1 86 ? 16.297 -3.289 3.677 1.00 84.19 86 LYS A N 1
ATOM 702 C CA . LYS A 1 86 ? 17.160 -4.365 3.198 1.00 84.19 86 LYS A CA 1
ATOM 703 C C . LYS A 1 86 ? 18.473 -3.763 2.736 1.00 84.19 86 LYS A C 1
ATOM 705 O O . LYS A 1 86 ? 18.492 -2.953 1.809 1.00 84.19 86 LYS A O 1
ATOM 710 N N . GLU A 1 87 ? 19.547 -4.173 3.396 1.00 72.50 87 GLU A N 1
ATOM 711 C CA . GLU A 1 87 ? 20.906 -3.799 3.022 1.00 72.50 87 GLU A CA 1
ATOM 712 C C . GLU A 1 87 ? 21.354 -4.588 1.779 1.00 72.50 87 GLU A C 1
ATOM 714 O O . GLU A 1 87 ? 21.079 -5.782 1.637 1.00 72.50 87 GLU A O 1
ATOM 719 N N . GLY A 1 88 ? 21.999 -3.885 0.849 1.00 67.44 88 GLY A N 1
ATOM 720 C CA . GLY A 1 88 ? 22.510 -4.376 -0.432 1.00 67.44 88 GLY A CA 1
ATOM 721 C C . GLY A 1 88 ? 23.125 -3.218 -1.232 1.00 67.44 88 GLY A C 1
ATOM 722 O O . GLY A 1 88 ? 23.185 -2.100 -0.726 1.00 67.44 88 GLY A O 1
ATOM 723 N N . GLU A 1 89 ? 23.540 -3.446 -2.486 1.00 56.59 89 GLU A N 1
ATOM 724 C CA . GLU A 1 89 ? 24.112 -2.391 -3.361 1.00 56.59 89 GLU A CA 1
ATOM 725 C C . GLU A 1 89 ? 23.179 -1.180 -3.561 1.00 56.59 89 GLU A C 1
ATOM 727 O O . GLU A 1 89 ? 23.633 -0.076 -3.852 1.00 56.59 89 GLU A O 1
ATOM 732 N N . PHE A 1 90 ? 21.872 -1.374 -3.358 1.00 65.50 90 PHE A N 1
ATOM 733 C CA . PHE A 1 90 ? 20.861 -0.323 -3.349 1.00 65.50 90 PHE A CA 1
ATOM 734 C C . PHE A 1 90 ? 19.993 -0.467 -2.101 1.00 65.50 90 PHE A C 1
ATOM 736 O O . PHE A 1 90 ? 19.529 -1.570 -1.799 1.00 65.50 90 PHE A O 1
ATOM 743 N N . ILE A 1 91 ? 19.729 0.648 -1.412 1.00 68.19 91 ILE A N 1
ATOM 744 C CA . ILE A 1 91 ? 18.800 0.682 -0.277 1.00 68.19 91 ILE A CA 1
ATOM 745 C C . ILE A 1 91 ? 17.406 0.338 -0.801 1.00 68.19 91 ILE A C 1
ATOM 747 O O . ILE A 1 91 ? 16.815 1.110 -1.555 1.00 68.19 91 ILE A O 1
ATOM 751 N N . LYS A 1 92 ? 16.890 -0.822 -0.393 1.00 82.81 92 LYS A N 1
ATOM 752 C CA . LYS A 1 92 ? 15.501 -1.229 -0.628 1.00 82.81 92 LYS A CA 1
ATOM 753 C C . LYS A 1 92 ? 14.743 -1.160 0.680 1.00 82.81 92 LYS A C 1
ATOM 755 O O . LYS A 1 92 ? 15.280 -1.536 1.722 1.00 82.81 92 LYS A O 1
ATOM 760 N N . ALA A 1 93 ? 13.495 -0.721 0.634 1.00 88.06 93 ALA A N 1
ATOM 761 C CA . ALA A 1 93 ? 12.660 -0.678 1.825 1.00 88.06 93 ALA A CA 1
ATOM 762 C C . ALA A 1 93 ? 11.299 -1.325 1.576 1.00 88.06 93 ALA A C 1
ATOM 764 O O . ALA A 1 93 ? 10.732 -1.271 0.488 1.00 88.06 93 ALA A O 1
ATOM 765 N N . ILE A 1 94 ? 10.764 -1.967 2.603 1.00 92.62 94 ILE A N 1
ATOM 766 C CA . ILE A 1 94 ? 9.427 -2.544 2.586 1.00 92.62 94 ILE A CA 1
ATOM 767 C C . ILE A 1 94 ? 8.608 -1.801 3.623 1.00 92.62 94 ILE A C 1
ATOM 769 O O . ILE A 1 94 ? 8.951 -1.808 4.800 1.00 92.62 94 ILE A O 1
ATOM 773 N N . VAL A 1 95 ? 7.519 -1.178 3.182 1.00 94.62 95 VAL A N 1
ATOM 774 C CA . VAL A 1 95 ? 6.599 -0.447 4.057 1.00 94.62 95 VAL A CA 1
ATOM 775 C C . VAL A 1 95 ? 5.311 -1.238 4.184 1.00 94.62 95 VAL A C 1
ATOM 777 O O . VAL A 1 95 ? 4.650 -1.511 3.183 1.00 94.62 95 VAL A O 1
ATOM 780 N N . SER A 1 96 ? 4.946 -1.592 5.412 1.00 96.69 96 SER A N 1
ATOM 781 C CA . SER A 1 96 ? 3.695 -2.268 5.739 1.00 96.69 96 SER A CA 1
ATOM 782 C C . SER A 1 96 ? 2.760 -1.333 6.504 1.00 96.69 96 SER A C 1
ATOM 784 O O . SER A 1 96 ? 3.178 -0.662 7.445 1.00 96.69 96 SER A O 1
ATOM 786 N N . ILE A 1 97 ? 1.484 -1.306 6.119 1.00 96.06 97 ILE A N 1
ATOM 787 C CA . ILE A 1 97 ? 0.454 -0.432 6.705 1.00 96.06 97 ILE A CA 1
ATOM 788 C C . ILE A 1 97 ? -0.753 -1.275 7.087 1.00 96.06 97 ILE A C 1
ATOM 790 O O . ILE A 1 97 ? -1.252 -2.053 6.268 1.00 96.06 97 ILE A O 1
ATOM 794 N N . GLN A 1 98 ? -1.233 -1.144 8.321 1.00 95.81 98 GLN A N 1
ATOM 795 C CA . GLN A 1 98 ? -2.335 -1.969 8.800 1.00 95.81 98 GLN A CA 1
ATOM 796 C C . GLN A 1 98 ? -3.675 -1.497 8.230 1.00 95.81 98 GLN A C 1
ATOM 798 O O . GLN A 1 98 ? -4.047 -0.327 8.331 1.00 95.81 98 GLN A O 1
ATOM 803 N N . VAL A 1 99 ? -4.444 -2.432 7.673 1.00 95.56 99 VAL A N 1
ATOM 804 C CA . VAL A 1 99 ? -5.782 -2.160 7.115 1.00 95.56 99 VAL A CA 1
ATOM 805 C C . VAL A 1 99 ? -6.885 -2.948 7.821 1.00 95.56 99 VAL A C 1
ATOM 807 O O . VAL A 1 99 ? -8.031 -2.511 7.822 1.00 95.56 99 VAL A O 1
ATOM 810 N N . LYS A 1 100 ? -6.542 -4.073 8.461 1.00 94.25 100 LYS A N 1
ATOM 811 C CA . LYS A 1 100 ? -7.369 -4.842 9.410 1.00 94.25 100 LYS A CA 1
ATOM 812 C C . LYS A 1 100 ? -6.459 -5.435 10.498 1.00 94.25 100 LYS A C 1
ATOM 814 O O . LYS A 1 100 ? -5.255 -5.501 10.256 1.00 94.25 100 LYS A O 1
ATOM 819 N N . PRO A 1 101 ? -6.986 -5.922 11.638 1.00 93.25 101 PRO A N 1
ATOM 820 C CA . PRO A 1 101 ? -6.153 -6.507 12.695 1.00 93.25 101 PRO A CA 1
ATOM 821 C C . PRO A 1 101 ? -5.149 -7.556 12.183 1.00 93.25 101 PRO A C 1
ATOM 823 O O . PRO A 1 101 ? -3.979 -7.525 12.551 1.00 93.25 101 PRO A O 1
ATOM 826 N N . ASP A 1 102 ? -5.577 -8.408 11.249 1.00 94.62 102 ASP A N 1
ATOM 827 C CA . ASP A 1 102 ? -4.802 -9.493 10.638 1.00 94.62 102 ASP A CA 1
ATOM 828 C C . ASP A 1 102 ? -4.287 -9.180 9.219 1.00 94.62 102 ASP A C 1
ATOM 830 O O . ASP A 1 102 ? -3.758 -10.071 8.549 1.00 94.62 102 ASP A O 1
ATOM 834 N N . ARG A 1 103 ? -4.476 -7.953 8.706 1.00 95.62 103 ARG A N 1
ATOM 835 C CA . ARG A 1 103 ? -4.127 -7.613 7.315 1.00 95.62 103 ARG A CA 1
ATOM 836 C C . ARG A 1 103 ? -3.386 -6.303 7.187 1.00 95.62 103 ARG A C 1
ATOM 838 O O . ARG A 1 103 ? -3.813 -5.254 7.669 1.00 95.62 103 ARG A O 1
ATOM 845 N N . TRP A 1 104 ? -2.340 -6.388 6.386 1.00 97.00 104 TRP A N 1
ATOM 846 C CA . TRP A 1 104 ? -1.419 -5.318 6.076 1.00 97.00 104 TRP A CA 1
ATOM 847 C C . TRP A 1 104 ? -1.362 -5.145 4.570 1.00 97.00 104 TRP A C 1
ATOM 849 O O . TRP A 1 104 ? -1.388 -6.131 3.831 1.00 97.00 104 TRP A O 1
ATOM 859 N N . ILE A 1 105 ? -1.269 -3.907 4.111 1.00 96.12 105 ILE A N 1
ATOM 860 C CA . ILE A 1 105 ? -0.803 -3.631 2.757 1.00 96.12 105 ILE A CA 1
ATOM 861 C C . ILE A 1 105 ? 0.704 -3.429 2.781 1.00 96.12 105 ILE A C 1
ATOM 863 O O . ILE A 1 105 ? 1.230 -2.903 3.756 1.00 96.12 105 ILE A O 1
ATOM 867 N N . VAL A 1 106 ? 1.380 -3.860 1.723 1.00 95.62 106 VAL A N 1
ATOM 868 C CA . VAL A 1 106 ? 2.836 -3.816 1.597 1.00 95.62 106 VAL A CA 1
ATOM 869 C C . VAL A 1 106 ? 3.220 -3.083 0.318 1.00 95.62 106 VAL A C 1
ATOM 871 O O . VAL A 1 106 ? 2.685 -3.382 -0.756 1.00 95.62 106 VAL A O 1
ATOM 874 N N . LEU A 1 107 ? 4.154 -2.146 0.454 1.00 93.56 107 LEU A N 1
ATOM 875 C CA . LEU A 1 107 ? 4.785 -1.377 -0.613 1.00 93.56 107 LEU A CA 1
ATOM 876 C C . LEU A 1 107 ? 6.274 -1.715 -0.655 1.00 93.56 107 LEU A C 1
ATOM 878 O O . LEU A 1 107 ? 6.925 -1.762 0.387 1.00 93.56 107 LEU A O 1
ATOM 882 N N . TYR A 1 108 ? 6.804 -1.916 -1.859 1.00 88.62 108 TYR A N 1
ATOM 883 C CA . TYR A 1 108 ? 8.235 -2.114 -2.085 1.00 88.62 108 TYR A CA 1
ATOM 884 C C . TYR A 1 108 ? 8.828 -0.832 -2.664 1.00 88.62 108 TYR A C 1
ATOM 886 O O . TYR A 1 108 ? 8.313 -0.326 -3.669 1.00 88.62 108 TYR A O 1
ATOM 894 N N . LEU A 1 109 ? 9.866 -0.334 -2.000 1.00 85.19 109 LEU A N 1
ATOM 895 C CA . LEU A 1 109 ? 10.699 0.812 -2.352 1.00 85.19 109 LEU A CA 1
ATOM 896 C C . LEU A 1 109 ? 12.037 0.311 -2.887 1.00 85.19 109 LEU A C 1
ATOM 898 O O . LEU A 1 109 ? 12.645 -0.556 -2.210 1.00 85.19 109 LEU A O 1
#